Protein AF-A0A3D3EBK1-F1 (afdb_monomer)

Solvent-accessible surface area (backbone atoms only — not comparable to full-atom values): 3434 Å² total; per-residue (Å²): 109,70,52,71,77,49,43,77,59,21,73,37,88,93,38,65,48,49,55,53,52,51,52,56,59,50,51,42,68,33,83,93,55,21,56,66,53,51,50,53,52,50,51,48,66,72,75,40,60,95,90,60,55,97,90,111

Nearest PDB structures (foldseek):
  2reh-assembly1_D  TM=6.709E-01  e=5.086E+00  unclassified

pLDDT: mean 93.85, std 5.4, range [59.12, 97.06]

Secondary structure (DSSP, 8-state):
-HHHHHGGGGGSTTSTHHHHHHHHHHHTTSTT--HHHHHHHHHHHHH--TT--TT-

Foldseek 3Di:
DVCVVCDPVCVDPVHCNVVVVVVVVVVCCDPPHNPVNVVVVVVDPVPDDVPDDPVD

Sequence (56 aa):
LAVRTCGGQAMLRSLPLERLYRDSRCGALMLPWTAELCTDMLGKNLLYEAGETDEA

Mean predicted aligned error: 4.52 Å

Radius of gyration: 18.34 Å; Cα contacts (8 Å, |Δi|>4): 24; chains: 1; bounding box: 36×14×48 Å

Structure (mmCIF, N/CA/C/O backbone):
data_AF-A0A3D3EBK1-F1
#
_entry.id   AF-A0A3D3EBK1-F1
#
loop_
_atom_site.group_PDB
_atom_site.id
_atom_site.type_symbol
_atom_site.label_atom_id
_atom_site.label_alt_id
_atom_site.label_comp_id
_atom_site.label_asym_id
_atom_site.label_entity_id
_atom_site.label_seq_id
_atom_site.pdbx_PDB_ins_code
_atom_site.Cartn_x
_atom_site.Cartn_y
_atom_site.Cartn_z
_atom_site.occupancy
_atom_site.B_iso_or_equiv
_atom_site.auth_seq_id
_atom_site.auth_comp_id
_atom_site.auth_asym_id
_atom_site.auth_atom_id
_atom_site.pdbx_PDB_model_num
ATOM 1 N N . LEU A 1 1 ? -9.505 6.832 3.882 1.00 94.44 1 LEU A N 1
ATOM 2 C CA . LEU A 1 1 ? -10.954 7.122 4.000 1.00 94.44 1 LEU A CA 1
ATOM 3 C C . LEU A 1 1 ? -11.568 6.445 5.229 1.00 94.44 1 LEU A C 1
ATOM 5 O O . LEU A 1 1 ? -11.992 7.167 6.118 1.00 94.44 1 LEU A O 1
ATOM 9 N N . ALA A 1 2 ? -11.510 5.110 5.340 1.00 95.75 2 ALA A N 1
ATOM 10 C CA . ALA A 1 2 ? -12.134 4.335 6.427 1.00 95.75 2 ALA A CA 1
ATOM 11 C C . ALA A 1 2 ? -11.793 4.791 7.868 1.00 95.75 2 ALA A C 1
ATOM 13 O O . ALA A 1 2 ? -12.681 4.947 8.699 1.00 95.75 2 ALA A O 1
ATOM 14 N N . VAL A 1 3 ? -10.519 5.072 8.173 1.00 96.31 3 VAL A N 1
ATOM 15 C CA . VAL A 1 3 ? -10.119 5.560 9.513 1.00 96.31 3 VAL A CA 1
ATOM 16 C C . VAL A 1 3 ? -10.804 6.888 9.857 1.00 96.31 3 VAL A C 1
ATOM 18 O O . VAL A 1 3 ? -11.291 7.069 10.967 1.00 96.31 3 VAL A O 1
ATOM 21 N N . ARG A 1 4 ? -10.908 7.806 8.886 1.00 96.44 4 ARG A N 1
ATOM 22 C CA . ARG A 1 4 ? -11.575 9.103 9.079 1.00 96.44 4 ARG A CA 1
ATOM 23 C C . ARG A 1 4 ? -13.085 8.956 9.240 1.00 96.44 4 ARG A C 1
ATOM 25 O O . ARG A 1 4 ? -13.655 9.658 10.061 1.00 96.44 4 ARG A O 1
ATOM 32 N N . THR A 1 5 ? -13.721 8.066 8.479 1.00 96.75 5 THR A N 1
ATOM 33 C CA . THR A 1 5 ? -15.174 7.843 8.575 1.00 96.75 5 THR A CA 1
ATOM 34 C C . THR A 1 5 ? -15.567 7.212 9.907 1.00 96.75 5 THR A C 1
ATOM 36 O O . THR A 1 5 ? -16.610 7.547 10.451 1.00 96.75 5 THR A O 1
ATOM 39 N N . CYS A 1 6 ? -14.727 6.335 10.459 1.00 9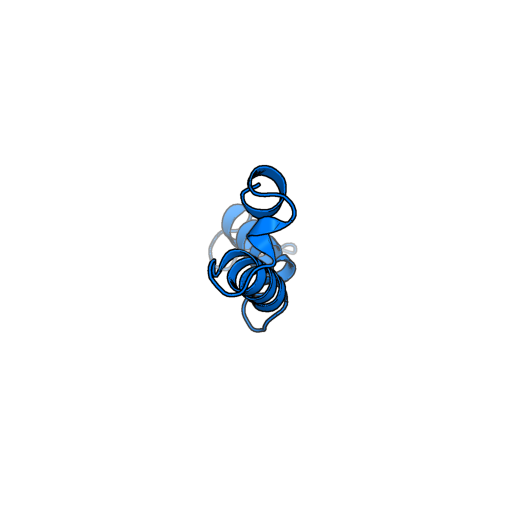5.4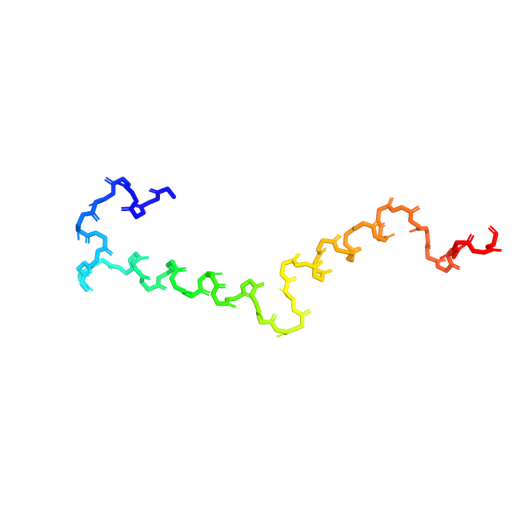4 6 CYS A N 1
ATOM 40 C CA . CYS A 1 6 ? -14.981 5.682 11.744 1.00 95.44 6 CYS A CA 1
ATOM 41 C C . CYS A 1 6 ? -14.494 6.500 12.958 1.00 95.44 6 CYS A C 1
ATOM 43 O O . CYS A 1 6 ? -14.796 6.142 14.098 1.00 95.44 6 CYS A O 1
ATOM 45 N N . GLY A 1 7 ? -13.748 7.589 12.745 1.00 96.00 7 GLY A N 1
ATOM 46 C CA . GLY A 1 7 ? -13.237 8.450 13.813 1.00 96.00 7 GLY A CA 1
ATOM 47 C C . GLY A 1 7 ? -12.436 7.674 14.865 1.00 96.00 7 GLY A C 1
ATOM 48 O O . GLY A 1 7 ? -11.651 6.785 14.538 1.00 96.00 7 GLY A O 1
ATOM 49 N N . GLY A 1 8 ? -12.657 7.980 16.148 1.00 95.06 8 GLY A N 1
ATOM 50 C CA . GLY A 1 8 ? -11.949 7.333 17.261 1.00 95.06 8 GLY A CA 1
ATOM 51 C C . GLY A 1 8 ? -12.172 5.818 17.368 1.00 95.06 8 GLY A C 1
ATOM 52 O O . GLY A 1 8 ? -11.293 5.111 17.854 1.00 95.06 8 GLY A O 1
ATOM 53 N N . GLN A 1 9 ? -13.293 5.291 16.857 1.00 95.25 9 GLN A N 1
ATOM 54 C CA . GLN A 1 9 ? 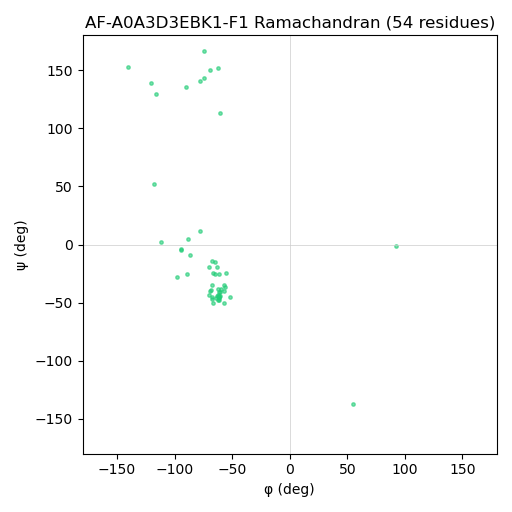-13.550 3.844 16.851 1.00 95.25 9 GLN A CA 1
ATOM 55 C C . GLN A 1 9 ? -12.558 3.077 15.972 1.00 95.25 9 GLN A C 1
ATOM 57 O O . GLN A 1 9 ? -12.287 1.910 16.237 1.00 95.25 9 GLN A O 1
ATOM 62 N N . ALA A 1 10 ? -11.962 3.727 14.967 1.00 95.75 10 ALA A N 1
ATOM 63 C CA . ALA A 1 10 ? -10.947 3.107 14.117 1.00 95.75 10 ALA A CA 1
ATOM 64 C C . ALA A 1 10 ? -9.672 2.697 14.875 1.00 95.75 10 ALA A C 1
ATOM 66 O O . ALA A 1 10 ? -8.910 1.882 14.356 1.00 95.75 10 ALA A O 1
ATOM 67 N N . MET A 1 11 ? -9.451 3.268 16.065 1.00 95.94 11 MET A N 1
ATOM 68 C CA . MET A 1 11 ? -8.301 2.996 16.936 1.00 95.94 11 MET A C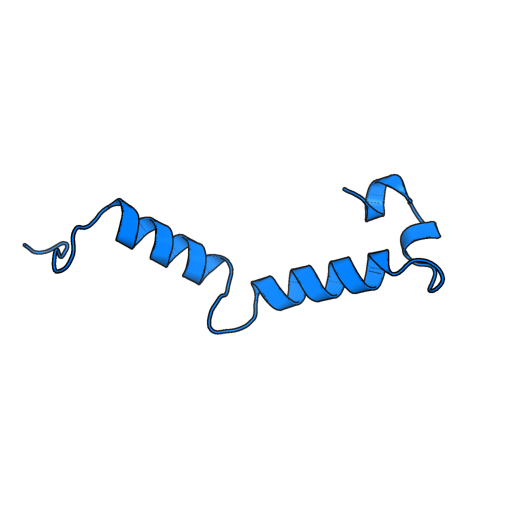A 1
ATOM 69 C C . MET A 1 11 ? -8.600 1.926 18.000 1.00 95.94 11 MET A C 1
ATOM 71 O O . MET A 1 11 ? -7.731 1.553 18.784 1.00 95.94 11 MET A O 1
ATOM 75 N N . LEU A 1 12 ? -9.844 1.439 18.086 1.00 96.00 12 LEU A N 1
ATOM 76 C CA . LEU A 1 12 ? -10.171 0.345 18.993 1.00 96.00 12 LEU A CA 1
ATOM 77 C C . LEU A 1 12 ? -9.711 -0.984 18.405 1.00 96.00 12 LEU A C 1
ATOM 79 O O . LEU A 1 12 ? -9.931 -1.264 17.233 1.00 96.00 12 LEU A O 1
ATOM 83 N N . ARG A 1 13 ? -9.183 -1.871 19.252 1.00 93.25 13 ARG A N 1
ATOM 84 C CA . ARG A 1 13 ? -8.743 -3.216 18.837 1.00 93.25 13 ARG A CA 1
ATOM 85 C C . ARG A 1 13 ? -9.874 -4.128 18.349 1.00 93.25 13 ARG A C 1
ATOM 87 O O . ARG A 1 13 ? -9.589 -5.149 17.732 1.00 93.25 13 ARG A O 1
ATOM 94 N N . SER A 1 14 ? -11.133 -3.780 18.624 1.00 94.38 14 SER A N 1
ATOM 95 C CA . SER A 1 14 ? -12.307 -4.484 18.095 1.00 94.38 14 SER A CA 1
ATOM 96 C C . SER A 1 14 ? -12.444 -4.340 16.576 1.00 94.38 14 SER A C 1
ATOM 98 O O . SER A 1 14 ? -13.031 -5.211 15.939 1.00 94.38 14 SER A O 1
ATOM 100 N N . LEU A 1 15 ? -11.883 -3.276 15.989 1.00 92.69 15 LEU A N 1
ATOM 101 C CA . LEU A 1 15 ? -11.842 -3.047 14.549 1.00 92.69 15 LEU A 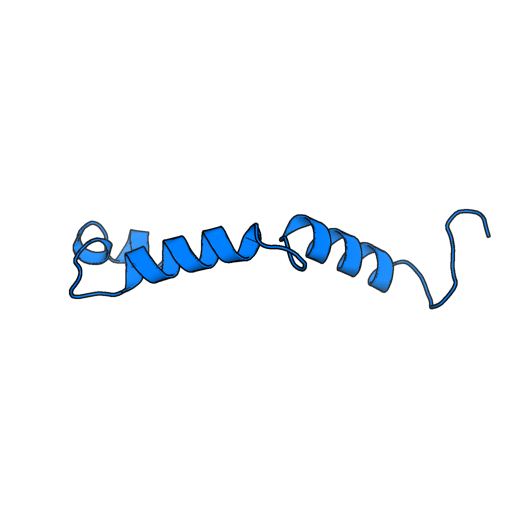CA 1
ATOM 102 C C . LEU A 1 15 ? -10.381 -3.052 14.068 1.00 92.69 15 LEU A C 1
ATOM 104 O O . LEU A 1 15 ? -9.553 -2.311 14.588 1.00 92.69 15 LEU A O 1
ATOM 108 N N . PRO A 1 16 ? -10.016 -3.811 13.023 1.00 95.75 16 PRO A N 1
ATOM 109 C CA . PRO A 1 16 ? -8.622 -3.905 12.582 1.00 95.75 16 PRO A CA 1
ATOM 110 C C . PRO A 1 16 ? -8.133 -2.687 11.770 1.00 95.75 16 PRO A C 1
ATOM 112 O O . PRO A 1 16 ? -7.070 -2.756 11.156 1.00 95.75 16 PRO A O 1
ATOM 115 N N . LEU A 1 17 ? -8.887 -1.581 11.725 1.00 96.94 17 LEU A N 1
ATOM 116 C CA . LEU A 1 17 ? -8.655 -0.465 10.798 1.00 96.94 17 LEU A CA 1
ATOM 117 C C . LEU A 1 17 ? -7.306 0.228 11.010 1.00 96.94 17 LEU A C 1
ATOM 119 O O . LEU A 1 17 ? -6.597 0.489 10.039 1.00 96.94 17 LEU A O 1
ATOM 123 N N . GLU A 1 18 ? -6.922 0.492 12.258 1.00 95.94 18 GLU A N 1
ATOM 124 C CA . GLU A 1 18 ? -5.615 1.080 12.562 1.00 95.94 18 GLU A CA 1
ATOM 125 C C . GLU A 1 18 ? -4.441 0.187 12.138 1.00 95.94 18 GLU A C 1
ATOM 127 O O . GLU A 1 18 ? -3.435 0.685 11.631 1.00 95.94 18 GLU A O 1
ATOM 132 N N . ARG A 1 19 ? -4.570 -1.136 12.299 1.00 96.81 19 ARG A N 1
ATOM 133 C CA . ARG A 1 19 ? -3.547 -2.103 11.888 1.00 96.81 19 ARG A CA 1
ATOM 134 C C . ARG A 1 19 ? -3.424 -2.115 10.370 1.00 96.81 19 ARG A C 1
ATOM 136 O O . ARG A 1 19 ? -2.331 -1.909 9.864 1.00 96.81 19 ARG A O 1
ATOM 143 N N . LEU A 1 20 ? -4.546 -2.248 9.661 1.00 97.06 20 LEU A N 1
ATOM 144 C CA . LEU A 1 20 ? -4.572 -2.239 8.196 1.00 97.06 20 LEU A CA 1
ATOM 145 C C . LEU A 1 20 ? -3.968 -0.953 7.618 1.00 97.06 20 LEU A C 1
ATOM 147 O O . LEU A 1 20 ? -3.238 -1.004 6.629 1.00 97.06 20 LEU A O 1
ATOM 151 N N . TYR A 1 21 ? -4.239 0.198 8.240 1.00 96.44 21 TYR A N 1
ATOM 152 C CA . TYR A 1 21 ? -3.636 1.463 7.831 1.00 96.44 21 TYR A CA 1
ATOM 153 C C . TYR A 1 21 ? -2.111 1.461 8.012 1.00 96.44 21 TYR A C 1
ATOM 155 O O . TYR A 1 21 ? -1.394 1.844 7.087 1.00 96.44 21 TYR A O 1
ATOM 163 N N . ARG A 1 22 ? -1.605 0.999 9.165 1.00 95.94 22 ARG A N 1
ATOM 164 C CA . ARG A 1 22 ? -0.158 0.879 9.416 1.00 95.94 22 ARG A CA 1
ATOM 165 C C . ARG A 1 22 ? 0.513 -0.078 8.430 1.00 95.94 22 ARG A C 1
ATOM 167 O O . ARG A 1 22 ? 1.505 0.307 7.815 1.00 95.94 22 ARG A O 1
ATOM 174 N N . ASP A 1 23 ? -0.060 -1.261 8.229 1.00 96.69 23 ASP A N 1
ATOM 175 C CA . ASP A 1 23 ? 0.487 -2.288 7.336 1.00 96.69 23 ASP A CA 1
ATOM 176 C C . ASP A 1 23 ? 0.551 -1.780 5.888 1.00 96.69 23 ASP A C 1
ATOM 178 O O . ASP A 1 23 ? 1.585 -1.895 5.236 1.00 96.69 23 ASP A O 1
ATOM 182 N N . SER A 1 24 ? -0.509 -1.113 5.412 1.00 95.25 24 SER A N 1
ATOM 183 C CA . SER A 1 24 ? -0.544 -0.526 4.062 1.00 95.25 24 SER A CA 1
ATOM 184 C C . SER A 1 24 ? 0.535 0.545 3.862 1.00 95.25 24 SER A C 1
ATOM 186 O O . SER A 1 24 ? 1.163 0.615 2.808 1.00 95.25 24 SER A O 1
ATOM 188 N N . ARG A 1 25 ? 0.766 1.397 4.873 1.00 95.12 25 ARG A N 1
ATOM 189 C CA . ARG A 1 25 ? 1.810 2.435 4.821 1.00 95.12 25 ARG A CA 1
ATOM 190 C C . ARG A 1 25 ? 3.211 1.836 4.843 1.00 95.12 25 ARG A C 1
ATOM 192 O O . ARG A 1 25 ? 4.079 2.340 4.141 1.00 95.12 25 ARG A O 1
ATOM 199 N N . CYS A 1 26 ? 3.422 0.788 5.634 1.00 95.44 26 CYS A N 1
ATOM 200 C CA . CYS A 1 26 ? 4.700 0.092 5.688 1.00 95.44 26 CYS A CA 1
ATOM 201 C C . CYS A 1 26 ? 4.992 -0.632 4.367 1.00 95.44 26 CYS A C 1
ATOM 203 O O . CYS A 1 26 ? 6.073 -0.455 3.818 1.00 95.44 26 CYS A O 1
ATOM 205 N N . GLY A 1 27 ? 4.005 -1.338 3.802 1.00 94.62 27 GLY A N 1
ATOM 206 C CA . GLY A 1 27 ? 4.143 -2.046 2.526 1.00 94.62 27 GLY A CA 1
ATOM 207 C C . GLY A 1 27 ? 4.557 -1.139 1.364 1.00 94.62 27 GLY A C 1
ATOM 208 O O . GLY A 1 27 ? 5.369 -1.540 0.540 1.00 94.62 27 GLY A O 1
ATOM 209 N N . ALA A 1 28 ? 4.097 0.115 1.345 1.00 96.19 28 ALA A N 1
ATOM 210 C CA . ALA A 1 28 ? 4.493 1.099 0.333 1.00 96.19 28 ALA A CA 1
ATOM 211 C C . ALA A 1 28 ? 5.971 1.544 0.413 1.00 96.19 28 ALA A C 1
ATOM 213 O O . ALA A 1 28 ? 6.466 2.175 -0.520 1.00 96.19 28 ALA A O 1
ATOM 214 N N . LEU A 1 29 ? 6.671 1.253 1.514 1.00 95.88 29 LEU A N 1
ATOM 215 C CA . LEU A 1 29 ? 8.084 1.587 1.736 1.00 95.88 29 LEU A CA 1
ATOM 216 C C . LEU A 1 29 ? 8.986 0.344 1.764 1.00 95.88 29 LEU A C 1
ATOM 218 O O . LEU A 1 29 ? 10.188 0.463 1.996 1.00 95.88 29 LEU A O 1
ATOM 222 N N . MET A 1 30 ? 8.428 -0.847 1.549 1.00 96.00 30 MET A N 1
ATOM 223 C CA . MET A 1 30 ? 9.180 -2.096 1.594 1.00 96.00 30 MET A CA 1
ATOM 224 C C . MET A 1 30 ? 9.755 -2.452 0.224 1.00 96.00 30 MET A C 1
ATOM 226 O O . MET A 1 30 ? 9.071 -2.401 -0.796 1.00 96.00 30 MET A O 1
ATOM 230 N N . LEU A 1 31 ? 11.019 -2.872 0.208 1.00 94.12 31 LEU A N 1
ATOM 231 C CA . LEU A 1 31 ? 11.633 -3.461 -0.977 1.00 94.12 31 LEU A CA 1
ATOM 232 C C . LEU A 1 31 ? 11.018 -4.841 -1.281 1.00 94.12 31 LEU A C 1
ATOM 234 O O . LEU A 1 31 ? 10.615 -5.547 -0.354 1.00 94.12 31 LEU A O 1
ATOM 238 N N . PRO A 1 32 ? 10.968 -5.250 -2.560 1.00 92.06 32 PRO A N 1
ATOM 239 C CA . PRO A 1 32 ? 11.481 -4.539 -3.739 1.00 92.06 32 PRO A CA 1
ATOM 240 C C . PRO A 1 32 ? 10.476 -3.558 -4.377 1.00 92.06 32 PRO A C 1
ATOM 242 O O . PRO A 1 32 ? 10.783 -2.969 -5.406 1.00 92.06 32 PRO A O 1
ATOM 245 N N . TRP A 1 33 ? 9.297 -3.362 -3.776 1.00 91.31 33 TRP A N 1
ATOM 246 C CA . TRP A 1 33 ? 8.150 -2.680 -4.391 1.00 91.31 33 TRP A CA 1
ATOM 247 C C . TRP A 1 33 ? 7.742 -1.413 -3.641 1.00 91.31 33 TRP A C 1
ATOM 249 O O . TRP A 1 33 ? 6.574 -1.226 -3.287 1.00 91.31 33 TRP A O 1
ATOM 259 N N . THR A 1 34 ? 8.701 -0.524 -3.386 1.00 97.00 34 THR A N 1
ATOM 260 C CA . THR A 1 34 ? 8.347 0.793 -2.852 1.00 97.00 34 THR A CA 1
ATOM 261 C C . THR A 1 34 ? 7.463 1.535 -3.857 1.00 97.00 34 THR A C 1
ATOM 263 O O . THR A 1 34 ? 7.552 1.316 -5.067 1.00 97.00 34 THR A O 1
ATOM 266 N N . ALA A 1 35 ? 6.604 2.435 -3.376 1.00 96.69 35 ALA A N 1
ATOM 267 C CA . ALA A 1 35 ? 5.690 3.181 -4.244 1.00 96.69 35 ALA A CA 1
ATOM 268 C C . ALA A 1 35 ? 6.431 3.960 -5.350 1.00 96.69 35 ALA A C 1
ATOM 270 O O . ALA A 1 35 ? 5.958 4.033 -6.484 1.00 96.69 35 ALA A O 1
ATOM 271 N N . GLU A 1 36 ? 7.608 4.498 -5.031 1.00 96.62 36 GLU A N 1
ATOM 272 C CA . GLU A 1 36 ? 8.473 5.210 -5.976 1.00 96.62 36 GLU A CA 1
ATOM 273 C C . GLU A 1 36 ? 9.038 4.270 -7.049 1.00 96.62 36 GLU A C 1
ATOM 275 O O . GLU A 1 36 ? 8.916 4.575 -8.233 1.00 96.62 36 GLU A O 1
ATOM 280 N N . LEU A 1 37 ? 9.561 3.097 -6.664 1.00 96.62 37 LEU A N 1
ATOM 281 C CA . LEU A 1 37 ? 10.072 2.103 -7.616 1.00 96.62 37 LEU A CA 1
ATOM 282 C C . LEU A 1 37 ? 8.975 1.598 -8.551 1.00 96.62 37 LEU A C 1
ATOM 284 O O . LEU A 1 37 ? 9.184 1.523 -9.757 1.00 96.62 37 LEU A O 1
ATOM 288 N N . CYS A 1 38 ? 7.787 1.304 -8.020 1.00 95.88 38 CYS A N 1
ATOM 289 C CA . CYS A 1 38 ? 6.649 0.897 -8.841 1.00 95.88 38 CYS A CA 1
ATOM 290 C C . CYS A 1 38 ? 6.266 1.980 -9.859 1.00 95.88 38 CYS A C 1
ATOM 292 O O . CYS A 1 38 ? 5.930 1.660 -10.996 1.00 95.88 38 CYS A O 1
ATOM 294 N N . THR A 1 39 ? 6.330 3.256 -9.468 1.00 96.44 39 THR A N 1
ATOM 295 C CA . THR A 1 39 ? 6.017 4.379 -10.364 1.00 96.44 39 THR A CA 1
ATOM 296 C C . THR A 1 39 ? 7.084 4.541 -11.449 1.00 96.44 39 THR A C 1
ATOM 298 O O . THR A 1 39 ? 6.728 4.697 -12.614 1.00 96.44 39 THR A O 1
ATOM 301 N N . ASP A 1 40 ? 8.370 4.440 -11.100 1.00 95.12 40 ASP A N 1
ATOM 302 C CA . ASP A 1 40 ? 9.479 4.474 -12.067 1.00 95.12 40 ASP A CA 1
ATOM 303 C C . ASP A 1 40 ? 9.395 3.312 -13.068 1.00 95.12 40 ASP A C 1
ATOM 305 O O . ASP A 1 40 ? 9.478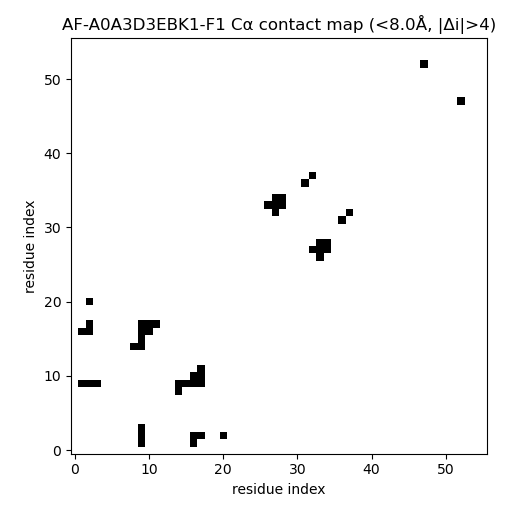 3.510 -14.279 1.00 95.12 40 ASP A O 1
ATOM 309 N N . MET A 1 41 ? 9.141 2.097 -12.574 1.00 93.69 41 MET A N 1
ATOM 310 C CA . MET A 1 41 ? 8.969 0.917 -13.421 1.00 93.69 41 MET A CA 1
ATOM 311 C C . MET A 1 41 ? 7.779 1.073 -14.364 1.00 93.69 41 MET A C 1
ATOM 313 O O . MET A 1 41 ? 7.911 0.774 -15.548 1.00 93.69 41 MET A O 1
ATOM 317 N N . LEU A 1 42 ? 6.631 1.558 -13.881 1.00 95.56 42 LEU A N 1
ATOM 318 C CA . LEU A 1 42 ? 5.481 1.831 -14.744 1.00 95.56 42 LEU A CA 1
ATOM 319 C C . LEU A 1 42 ? 5.819 2.874 -15.812 1.00 95.56 42 LEU A C 1
ATOM 321 O O . LEU A 1 42 ? 5.495 2.659 -16.973 1.00 95.56 42 LEU A O 1
ATOM 325 N N . GLY A 1 43 ? 6.496 3.962 -15.438 1.00 95.00 43 GLY A N 1
ATOM 326 C CA . GLY A 1 43 ? 6.926 4.998 -16.377 1.00 95.00 43 GLY A CA 1
ATOM 327 C C . GLY A 1 43 ? 7.802 4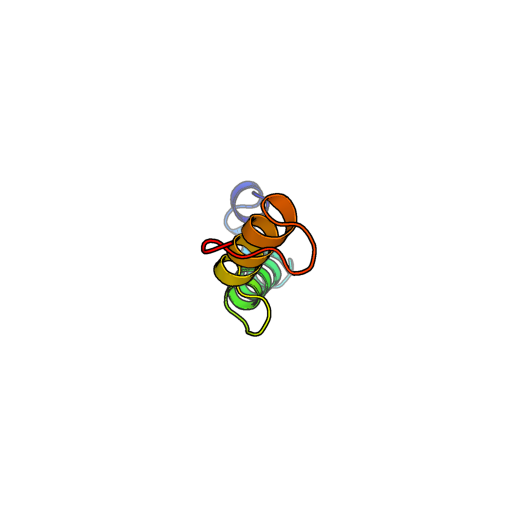.434 -17.494 1.00 95.00 43 GLY A C 1
ATOM 328 O O . GLY A 1 43 ? 7.490 4.624 -18.665 1.00 95.00 43 GLY A O 1
ATOM 329 N N . LYS A 1 44 ? 8.840 3.668 -17.145 1.00 93.31 44 LYS A N 1
ATOM 330 C CA . LYS A 1 44 ? 9.737 3.041 -18.127 1.00 93.31 44 LYS A CA 1
ATOM 331 C C . LYS A 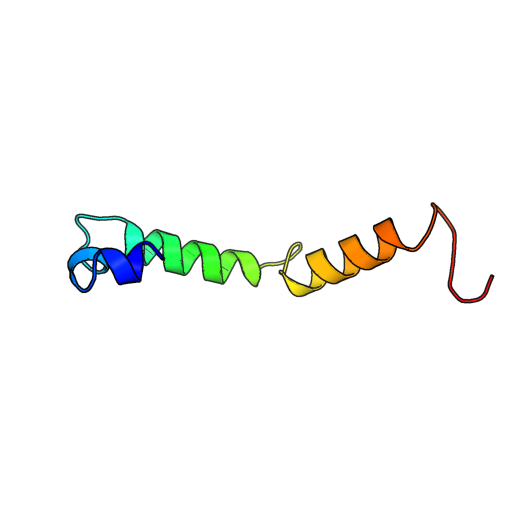1 44 ? 9.013 2.053 -19.038 1.00 93.31 44 LYS A C 1
ATOM 333 O O . LYS A 1 44 ? 9.149 2.139 -20.248 1.00 93.31 44 LYS A O 1
ATOM 338 N N . ASN A 1 45 ? 8.198 1.159 -18.480 1.00 93.62 45 ASN A N 1
ATOM 339 C CA . ASN A 1 45 ? 7.485 0.157 -19.281 1.00 93.62 45 ASN A CA 1
ATOM 340 C C . ASN A 1 45 ? 6.375 0.753 -20.166 1.00 93.62 45 ASN A C 1
ATOM 342 O O . ASN A 1 45 ? 5.920 0.086 -21.087 1.00 93.62 45 ASN A O 1
ATOM 346 N N . LEU A 1 46 ? 5.894 1.964 -19.868 1.00 95.62 46 LEU A N 1
ATOM 347 C CA . LEU A 1 46 ? 4.907 2.662 -20.699 1.00 95.62 46 LEU A CA 1
ATOM 348 C C . LEU A 1 46 ? 5.545 3.534 -21.786 1.00 95.62 46 LEU A C 1
ATOM 350 O O . LEU A 1 46 ? 4.872 3.834 -22.768 1.00 95.62 46 LEU A O 1
ATOM 354 N N . LEU A 1 47 ? 6.785 3.986 -21.585 1.00 94.06 47 LEU A N 1
ATOM 355 C CA . LEU A 1 47 ? 7.476 4.904 -22.494 1.00 94.06 47 LEU A CA 1
ATOM 356 C C . LEU A 1 47 ? 8.431 4.206 -23.465 1.00 94.06 47 LEU A C 1
ATOM 358 O O . LEU A 1 47 ? 8.644 4.748 -24.542 1.00 94.06 47 LEU A O 1
ATOM 362 N N . TYR A 1 48 ? 8.984 3.049 -23.093 1.00 93.50 48 TYR A N 1
ATOM 363 C CA . TYR A 1 48 ? 10.002 2.340 -23.871 1.00 93.50 48 TYR A CA 1
ATOM 364 C C . TYR A 1 48 ? 9.525 0.943 -24.247 1.00 93.50 48 TYR A C 1
ATOM 366 O O . TYR A 1 48 ? 8.966 0.215 -23.421 1.00 93.50 48 TYR A O 1
ATOM 374 N N . GLU A 1 49 ? 9.822 0.543 -25.478 1.00 92.06 49 GLU A N 1
ATOM 375 C CA . GLU A 1 49 ? 9.724 -0.843 -25.914 1.00 92.06 49 GLU A CA 1
ATOM 376 C C . GLU A 1 49 ? 10.881 -1.687 -25.353 1.00 92.06 49 GLU A C 1
ATOM 378 O O . GLU A 1 49 ? 11.893 -1.196 -24.841 1.00 92.06 49 GLU A O 1
ATOM 383 N N . ALA A 1 50 ? 10.746 -3.010 -25.445 1.00 88.88 50 ALA A N 1
ATOM 384 C CA . ALA A 1 50 ? 11.763 -3.925 -24.939 1.00 88.88 50 ALA A CA 1
ATOM 385 C C . ALA A 1 50 ? 13.122 -3.713 -25.640 1.00 88.88 50 ALA A C 1
ATOM 387 O O . ALA A 1 50 ? 13.287 -4.036 -26.815 1.00 88.88 50 ALA A O 1
ATOM 388 N N . GLY A 1 51 ? 14.111 -3.234 -24.879 1.00 88.00 51 GLY A N 1
ATOM 389 C CA . GLY A 1 51 ? 15.474 -2.978 -25.357 1.00 88.00 51 GLY A CA 1
ATOM 390 C C . GLY A 1 51 ? 15.718 -1.555 -25.863 1.00 88.00 51 GLY A C 1
ATOM 391 O O . GLY A 1 51 ? 16.846 -1.251 -26.242 1.00 88.00 51 GLY A O 1
ATOM 392 N N . GLU A 1 52 ? 14.703 -0.692 -25.849 1.00 92.25 52 GLU A N 1
ATOM 393 C CA . GLU A 1 52 ? 14.842 0.725 -26.176 1.00 92.25 52 GLU A CA 1
ATOM 394 C C . GLU A 1 52 ? 15.522 1.484 -25.023 1.00 92.25 52 GLU A C 1
ATOM 396 O O . GLU A 1 52 ? 15.329 1.179 -23.843 1.00 92.25 52 GLU A O 1
ATOM 401 N N . THR A 1 53 ? 16.363 2.458 -25.368 1.00 88.62 53 THR A N 1
ATOM 402 C CA . THR A 1 53 ? 17.150 3.256 -24.420 1.00 88.62 53 THR A CA 1
ATOM 403 C C . THR A 1 53 ? 17.184 4.704 -24.871 1.00 88.62 53 THR A C 1
ATOM 405 O O . THR A 1 53 ? 17.180 4.957 -26.068 1.00 88.62 53 THR A O 1
ATOM 408 N N . ASP 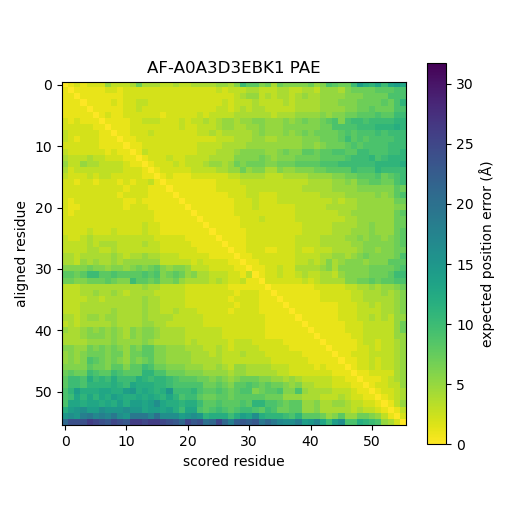A 1 54 ? 17.332 5.634 -23.932 1.00 86.00 54 ASP A N 1
ATOM 409 C CA . ASP A 1 54 ? 17.366 7.082 -24.197 1.00 86.00 54 ASP A CA 1
ATOM 410 C C . ASP A 1 54 ? 18.415 7.555 -25.215 1.00 86.00 54 ASP A C 1
ATOM 412 O O . ASP A 1 54 ? 18.270 8.629 -25.794 1.00 86.00 54 ASP A O 1
ATOM 416 N N . GLU A 1 55 ? 19.495 6.793 -25.399 1.00 84.69 55 GLU A N 1
ATOM 417 C CA . GLU A 1 55 ? 20.616 7.152 -26.278 1.00 84.69 55 GLU A CA 1
ATOM 418 C C . GLU A 1 55 ? 20.506 6.573 -27.703 1.00 84.69 55 GLU A C 1
ATOM 420 O O . GLU A 1 55 ? 21.389 6.839 -28.523 1.00 84.69 55 GLU A O 1
ATOM 425 N N . ALA A 1 56 ? 19.476 5.764 -27.987 1.00 59.12 56 ALA A N 1
ATOM 426 C CA . ALA A 1 56 ? 19.281 5.071 -29.267 1.00 59.12 56 ALA A CA 1
ATOM 427 C C . ALA A 1 56 ? 18.388 5.849 -30.246 1.00 59.12 56 ALA A C 1
ATOM 429 O O . ALA A 1 56 ? 17.442 6.529 -29.792 1.00 59.12 56 ALA A O 1
#